Protein AF-A0A494ULN8-F1 (afdb_monomer_lite)

Structure (mmCIF, N/CA/C/O backbone):
data_AF-A0A494ULN8-F1
#
_entry.id   AF-A0A494ULN8-F1
#
loop_
_atom_site.group_PDB
_atom_site.id
_atom_site.type_symbol
_atom_site.label_atom_id
_atom_site.label_alt_id
_atom_site.label_comp_id
_atom_site.label_asym_id
_atom_site.label_entity_id
_atom_site.label_seq_id
_atom_site.pdbx_PDB_ins_code
_atom_site.Cartn_x
_atom_site.Cartn_y
_atom_site.Cartn_z
_atom_site.occupancy
_atom_site.B_iso_or_equiv
_atom_site.auth_seq_id
_atom_site.auth_comp_id
_atom_site.auth_asym_id
_atom_site.auth_atom_id
_atom_site.pdbx_PDB_model_num
ATOM 1 N N . MET A 1 1 ? -28.314 51.812 -33.671 1.00 33.69 1 MET A N 1
ATOM 2 C CA . MET A 1 1 ? -28.876 51.120 -32.495 1.00 33.69 1 MET A CA 1
ATOM 3 C C . MET A 1 1 ? -29.269 49.719 -32.927 1.00 33.69 1 MET A C 1
ATOM 5 O O . MET A 1 1 ? -29.920 49.621 -33.951 1.00 33.69 1 MET A O 1
ATOM 9 N N . LEU A 1 2 ? -28.778 48.715 -32.191 1.00 39.66 2 LEU A N 1
ATOM 10 C CA . LEU A 1 2 ? -29.377 47.414 -31.850 1.00 39.66 2 LEU A CA 1
ATOM 11 C C . LEU A 1 2 ? -30.330 46.685 -32.828 1.00 39.66 2 LEU A C 1
ATOM 13 O O . LEU A 1 2 ? -31.277 47.254 -33.348 1.00 39.66 2 LEU A O 1
ATOM 17 N N . LEU A 1 3 ? -30.134 45.360 -32.836 1.00 37.88 3 LEU A N 1
ATOM 18 C CA . LEU A 1 3 ? -30.928 44.272 -33.424 1.00 37.88 3 LEU A CA 1
ATOM 19 C C . LEU A 1 3 ? -30.639 43.999 -34.908 1.00 37.88 3 LEU A C 1
ATOM 21 O O . LEU A 1 3 ? -30.657 44.888 -35.738 1.00 37.88 3 LEU A O 1
ATOM 25 N N . GLY A 1 4 ? -30.340 42.775 -35.324 1.00 32.22 4 GLY A N 1
ATOM 26 C CA . GLY A 1 4 ? -30.679 41.513 -34.691 1.00 32.22 4 GLY A CA 1
ATOM 27 C C . GLY A 1 4 ? -31.660 40.775 -35.582 1.00 32.22 4 GLY A C 1
ATOM 28 O O . GLY A 1 4 ? -32.816 41.160 -35.684 1.00 32.22 4 GLY A O 1
ATOM 29 N N . LEU A 1 5 ? -31.163 39.651 -36.085 1.00 40.25 5 LEU A N 1
ATOM 30 C CA . LEU A 1 5 ? -31.916 38.428 -36.286 1.00 40.25 5 LEU A CA 1
ATOM 31 C C . LEU A 1 5 ? -32.746 38.285 -37.577 1.00 40.25 5 LEU A C 1
ATOM 33 O O . LEU A 1 5 ? -33.591 39.090 -37.944 1.00 40.25 5 LEU A O 1
ATOM 37 N N . VAL A 1 6 ? -32.565 37.071 -38.090 1.00 40.31 6 VAL A N 1
ATOM 38 C CA . VAL A 1 6 ? -33.442 36.238 -38.909 1.00 40.31 6 VAL A CA 1
ATOM 39 C C . VAL A 1 6 ? -33.426 36.444 -40.424 1.00 40.31 6 VAL A C 1
ATOM 41 O O . VAL A 1 6 ? -33.671 37.517 -40.955 1.00 40.31 6 VAL A O 1
ATOM 44 N N . LEU A 1 7 ? -33.288 35.280 -41.066 1.00 35.47 7 LEU A N 1
ATOM 45 C CA . LEU A 1 7 ? -33.680 34.922 -42.426 1.00 35.47 7 LEU A CA 1
ATOM 46 C C . LEU A 1 7 ? -32.597 35.098 -43.484 1.00 35.47 7 LEU A C 1
ATOM 48 O O . LEU A 1 7 ? -32.638 36.003 -44.305 1.00 35.47 7 LEU A O 1
ATOM 52 N N . LEU A 1 8 ? -31.737 34.084 -43.576 1.00 35.53 8 LEU A N 1
ATOM 53 C CA . LEU A 1 8 ? -31.685 33.359 -44.843 1.00 35.53 8 LEU A CA 1
ATOM 54 C C . LEU A 1 8 ? -31.373 31.879 -44.601 1.00 35.53 8 LEU A C 1
ATOM 56 O O . LEU A 1 8 ? -30.279 31.376 -44.839 1.00 35.53 8 LEU A O 1
ATOM 60 N N . VAL A 1 9 ? -32.386 31.168 -44.106 1.00 44.47 9 VAL A N 1
ATOM 61 C CA . VAL A 1 9 ? -32.546 29.768 -44.499 1.00 44.47 9 VAL A CA 1
ATOM 62 C C . VAL A 1 9 ? -32.835 29.774 -45.999 1.00 44.47 9 VAL A C 1
ATOM 64 O O . VAL A 1 9 ? -33.651 30.574 -46.453 1.00 44.47 9 VAL A O 1
ATOM 67 N N . ALA A 1 10 ? -32.188 28.847 -46.704 1.00 40.38 10 ALA A N 1
ATOM 68 C CA . ALA A 1 10 ? -32.372 28.470 -48.105 1.00 40.38 10 ALA A CA 1
ATOM 69 C C . ALA A 1 10 ? -31.328 29.034 -49.079 1.00 40.38 10 ALA A C 1
ATOM 71 O O . ALA A 1 10 ? -31.586 29.966 -49.832 1.00 40.38 10 ALA A O 1
ATOM 72 N N . LYS A 1 11 ? -30.202 28.327 -49.190 1.00 38.97 11 LYS A N 1
ATOM 73 C CA . LYS A 1 11 ? -30.026 27.416 -50.332 1.00 38.97 11 LYS A CA 1
ATOM 74 C C . LYS A 1 11 ? -29.285 26.166 -49.850 1.00 38.97 11 LYS A C 1
ATOM 76 O O . LYS A 1 11 ? -28.180 26.276 -49.347 1.00 38.97 11 LYS A O 1
ATOM 81 N N . LEU A 1 12 ? -29.982 25.045 -49.680 1.00 33.66 12 LEU A N 1
ATOM 82 C CA . LEU A 1 12 ? -30.335 24.093 -50.743 1.00 33.66 12 LEU A CA 1
ATOM 83 C C . LEU A 1 12 ? -29.090 23.445 -51.364 1.00 33.66 12 LEU A C 1
ATOM 85 O O . LEU A 1 12 ? -28.411 24.110 -52.142 1.00 33.66 12 LEU A O 1
ATOM 89 N N . VAL A 1 13 ? -28.983 22.128 -51.106 1.00 38.25 13 VAL A N 1
ATOM 90 C CA . VAL A 1 13 ? -28.527 21.075 -52.044 1.00 38.25 13 VAL A CA 1
ATOM 91 C C . VAL A 1 13 ? -26.994 21.008 -52.166 1.00 38.25 13 VAL A C 1
ATOM 93 O O . VAL A 1 13 ? -26.353 22.027 -52.361 1.00 38.25 13 VAL A O 1
ATOM 96 N N . ASP A 1 14 ? -26.285 19.890 -52.024 1.00 31.64 14 ASP A N 1
ATOM 97 C CA . ASP A 1 14 ? -26.601 18.460 -52.032 1.00 31.64 14 ASP A CA 1
ATOM 98 C C . ASP A 1 14 ? -25.430 17.698 -51.380 1.00 31.64 14 ASP A C 1
ATOM 100 O O . ASP A 1 14 ? -24.328 18.236 -51.266 1.00 31.64 14 ASP A O 1
ATOM 104 N N . ASP A 1 15 ? -25.677 16.441 -51.018 1.00 34.22 15 ASP A N 1
ATOM 105 C CA . ASP A 1 15 ? -24.708 15.338 -50.965 1.00 34.22 15 ASP A CA 1
ATOM 106 C C . ASP A 1 15 ? -23.295 15.598 -50.410 1.00 34.22 15 ASP A C 1
ATOM 108 O O . ASP A 1 15 ? -22.308 15.772 -51.126 1.00 34.22 15 ASP A O 1
ATOM 112 N N . SER A 1 16 ? -23.153 15.391 -49.103 1.00 38.69 16 SER A N 1
ATOM 113 C CA . SER A 1 16 ? -22.086 14.508 -48.635 1.00 38.69 16 SER A CA 1
ATOM 114 C C . SER A 1 16 ? -22.484 13.89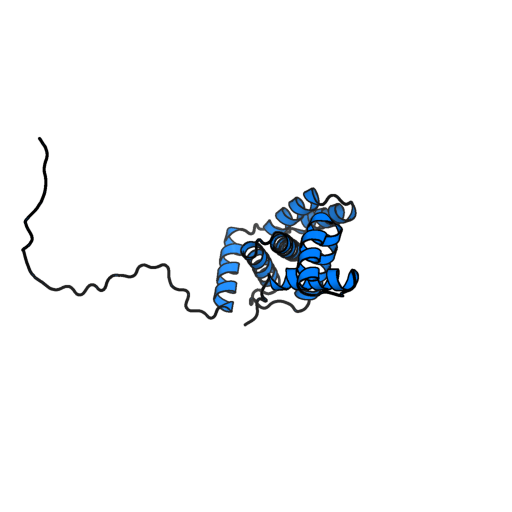8 -47.303 1.00 38.69 16 SER A C 1
ATOM 116 O O . SER A 1 16 ? -22.599 14.566 -46.275 1.00 38.69 16 SER A O 1
ATOM 118 N N . THR A 1 17 ? -22.709 12.594 -47.337 1.00 41.03 17 THR A N 1
ATOM 119 C CA . THR A 1 17 ? -22.751 11.703 -46.185 1.00 41.03 17 THR A CA 1
ATOM 120 C C . THR A 1 17 ? -21.427 11.761 -45.417 1.00 41.03 17 THR A C 1
ATOM 122 O O . THR A 1 17 ? -20.593 10.866 -45.525 1.00 41.03 17 THR A O 1
ATOM 125 N N . ALA A 1 18 ? -21.230 12.794 -44.608 1.00 34.06 18 ALA A N 1
ATOM 126 C CA . ALA A 1 18 ? -20.289 12.759 -43.504 1.00 34.06 18 ALA A CA 1
ATOM 127 C C . ALA A 1 18 ? -21.092 12.398 -42.252 1.00 34.06 18 ALA A C 1
ATOM 129 O O . ALA A 1 18 ? -21.797 13.230 -41.680 1.00 34.06 18 ALA A O 1
ATOM 130 N N . LYS A 1 19 ? -21.021 11.125 -41.841 1.00 37.28 19 LYS A N 1
ATOM 131 C CA . LYS A 1 19 ? -21.384 10.750 -40.469 1.00 37.28 19 LYS A CA 1
ATOM 132 C C . LYS A 1 19 ? -20.614 11.676 -39.518 1.00 37.28 19 LYS A C 1
ATOM 134 O O . LYS A 1 19 ? -19.455 11.970 -39.821 1.00 37.28 19 LYS A O 1
ATOM 139 N N . PRO A 1 20 ? -21.210 12.129 -38.402 1.00 36.81 20 PRO A N 1
ATOM 140 C CA . PRO A 1 20 ? -20.462 12.879 -37.410 1.00 36.81 20 PRO A CA 1
ATOM 141 C C . PRO A 1 20 ? -19.262 12.027 -37.012 1.00 36.81 20 PRO A C 1
ATOM 143 O O . PRO A 1 20 ? -19.417 10.890 -36.564 1.00 36.81 20 PRO A O 1
ATOM 146 N N . THR A 1 21 ? -18.062 12.542 -37.260 1.00 43.88 21 THR A N 1
ATOM 147 C CA . THR A 1 21 ? -16.841 11.971 -36.718 1.00 43.88 21 THR A CA 1
ATOM 148 C C . THR A 1 21 ? -16.974 12.118 -35.209 1.00 43.88 21 THR A C 1
ATOM 150 O O . THR A 1 21 ? -16.730 13.188 -34.657 1.00 43.88 21 THR A O 1
ATOM 153 N N . GLU A 1 22 ? -17.438 11.061 -34.542 1.00 42.06 22 GLU A N 1
ATOM 154 C CA . GLU A 1 22 ? -17.262 10.882 -33.107 1.00 42.06 22 GLU A CA 1
ATOM 155 C C . GLU A 1 22 ? -15.758 10.759 -32.860 1.00 42.06 22 GLU A C 1
ATOM 157 O O . GLU A 1 22 ? -15.203 9.682 -32.673 1.00 42.06 22 GLU A O 1
ATOM 162 N N . THR A 1 23 ? -15.060 11.891 -32.872 1.00 41.22 23 THR A N 1
ATOM 163 C CA . THR A 1 23 ? -13.761 12.035 -32.226 1.00 41.22 23 THR A CA 1
ATOM 164 C C . THR A 1 23 ? -14.000 12.132 -30.724 1.00 41.22 23 THR A C 1
ATOM 166 O O . THR A 1 23 ? -13.718 13.147 -30.091 1.00 41.22 23 THR A O 1
ATOM 169 N N . GLY A 1 24 ? -14.588 11.077 -30.162 1.00 44.41 24 GLY A N 1
ATOM 170 C CA . GLY A 1 24 ? -14.362 10.732 -28.773 1.00 44.41 24 GLY A CA 1
ATOM 171 C C . GLY A 1 24 ? -12.955 10.136 -28.651 1.00 44.41 24 GLY A C 1
ATOM 172 O O . GLY A 1 24 ? -12.454 9.558 -29.622 1.00 44.41 24 GLY A O 1
ATOM 173 N N . PRO A 1 25 ? -12.282 10.282 -27.498 1.00 38.91 25 PRO A N 1
ATOM 174 C CA . PRO A 1 25 ? -11.060 9.530 -27.229 1.00 38.91 25 PRO A CA 1
ATOM 175 C C . PRO A 1 25 ? -11.320 8.040 -27.503 1.00 38.91 25 PRO A C 1
ATOM 177 O O . PRO A 1 25 ? -12.442 7.583 -27.265 1.00 38.91 25 PRO A O 1
ATOM 180 N N . PRO A 1 26 ? -10.336 7.287 -28.032 1.00 44.56 26 PRO A N 1
ATOM 181 C CA . PRO A 1 26 ? -10.547 5.894 -28.396 1.00 44.56 26 PRO A CA 1
ATOM 182 C C . PRO A 1 26 ? -11.126 5.152 -27.194 1.00 44.56 26 PRO A C 1
ATOM 184 O O . PRO A 1 26 ? -10.502 5.086 -26.135 1.00 44.56 26 PRO A O 1
ATOM 187 N N . VAL A 1 27 ? -12.347 4.636 -27.349 1.00 51.34 27 VAL A N 1
ATOM 188 C CA . VAL A 1 27 ? -12.947 3.743 -26.363 1.00 51.34 27 VAL A CA 1
ATOM 189 C C . VAL A 1 27 ? -12.046 2.518 -26.336 1.00 51.34 27 VAL A C 1
ATOM 191 O O . VAL A 1 27 ? -11.984 1.763 -27.307 1.00 51.34 27 VAL A O 1
ATOM 194 N N . VAL A 1 28 ? -11.274 2.370 -25.262 1.00 51.28 28 VAL A N 1
ATOM 195 C CA . VAL A 1 28 ? -10.373 1.233 -25.093 1.00 51.28 28 VAL A CA 1
ATOM 196 C C . VAL A 1 28 ? -11.255 -0.007 -24.932 1.00 51.28 28 VAL A C 1
ATOM 198 O O . VAL A 1 28 ? -11.899 -0.208 -23.907 1.00 51.28 28 VAL A O 1
ATOM 201 N N . THR A 1 29 ? -11.359 -0.792 -26.001 1.00 51.69 29 THR A N 1
ATOM 202 C CA . THR A 1 29 ? -12.247 -1.958 -26.145 1.00 51.69 29 THR A CA 1
ATOM 203 C C . THR A 1 29 ? -11.546 -3.247 -25.707 1.00 51.69 29 THR A C 1
ATOM 205 O O . THR A 1 29 ? -11.615 -4.269 -26.382 1.00 51.69 29 THR A O 1
ATOM 208 N N . GLY A 1 30 ? -10.838 -3.196 -24.578 1.00 58.19 30 GLY A N 1
ATOM 209 C CA . GLY A 1 30 ? -10.255 -4.367 -23.922 1.00 58.19 30 GLY A CA 1
ATOM 210 C C . GLY A 1 30 ? -11.097 -4.821 -22.726 1.00 58.19 30 GLY A C 1
ATOM 211 O O . GLY A 1 30 ? -11.850 -4.007 -22.170 1.00 58.19 30 GLY A O 1
ATOM 212 N N . PRO A 1 31 ? -10.987 -6.092 -22.300 1.00 71.94 31 PRO A N 1
ATOM 213 C CA . PRO A 1 31 ? -11.484 -6.494 -20.994 1.00 71.94 31 PRO A CA 1
ATOM 214 C C . PRO A 1 31 ? -10.896 -5.599 -19.877 1.00 71.94 31 PRO A C 1
ATOM 216 O O . PRO A 1 31 ? -9.853 -4.956 -20.048 1.00 71.94 31 PRO A O 1
ATOM 219 N N . PRO A 1 32 ? -11.578 -5.479 -18.720 1.00 82.69 32 PRO A N 1
ATOM 220 C CA . PRO A 1 32 ? -11.198 -4.522 -17.677 1.00 82.69 32 PRO A CA 1
ATOM 221 C C . PRO A 1 32 ? -9.752 -4.662 -17.177 1.00 82.69 32 PRO A C 1
ATOM 223 O O . PRO A 1 32 ? -9.167 -3.679 -16.717 1.00 82.69 32 PRO A O 1
ATOM 226 N N . TRP A 1 33 ? -9.182 -5.866 -17.259 1.00 90.06 33 TRP A N 1
ATOM 227 C CA . TRP A 1 33 ? -7.817 -6.156 -16.838 1.00 90.06 33 TRP A CA 1
ATOM 228 C C . TRP A 1 33 ? -6.765 -5.589 -17.804 1.00 90.06 33 TRP A C 1
ATOM 230 O O . TRP A 1 33 ? -5.900 -4.836 -17.353 1.00 90.06 33 TRP A O 1
ATOM 240 N N . GLU A 1 34 ? -6.854 -5.846 -19.115 1.00 91.00 34 GLU A N 1
ATOM 241 C CA . GLU A 1 34 ? -5.893 -5.325 -20.100 1.00 91.00 34 GLU A CA 1
ATOM 242 C C . GLU A 1 34 ? -5.851 -3.796 -20.074 1.00 91.00 34 GLU A C 1
ATOM 244 O O . GLU A 1 34 ? -4.778 -3.196 -20.130 1.00 91.00 34 GLU A O 1
ATOM 249 N N . ASN A 1 35 ? -7.011 -3.156 -19.910 1.00 89.25 35 ASN A N 1
ATOM 250 C CA . ASN A 1 35 ? -7.099 -1.700 -19.826 1.00 89.25 35 ASN A CA 1
ATOM 251 C C . ASN A 1 35 ? -6.338 -1.152 -18.611 1.00 89.25 35 ASN A C 1
ATOM 253 O O . ASN A 1 35 ? -5.690 -0.106 -18.709 1.00 89.25 35 ASN A O 1
ATOM 257 N N . ARG A 1 36 ? -6.390 -1.849 -17.466 1.00 91.19 36 ARG A N 1
ATOM 258 C CA . ARG A 1 36 ? -5.615 -1.481 -16.271 1.00 91.19 36 ARG A CA 1
ATOM 259 C C . ARG A 1 36 ? -4.122 -1.675 -16.494 1.00 91.19 36 ARG A C 1
ATOM 261 O O . ARG A 1 36 ? -3.353 -0.777 -16.162 1.00 91.19 36 ARG A O 1
ATOM 268 N N . VAL A 1 37 ? -3.723 -2.794 -17.098 1.00 92.75 37 VAL A N 1
ATOM 269 C CA . VAL A 1 37 ? -2.320 -3.081 -17.431 1.00 92.75 37 VAL A CA 1
ATOM 270 C C . VAL A 1 37 ? -1.749 -2.010 -18.359 1.00 92.75 37 VAL A C 1
ATOM 272 O O . VAL A 1 37 ? -0.709 -1.427 -18.057 1.00 92.75 37 VAL A O 1
ATOM 275 N N . GLU A 1 38 ? -2.438 -1.694 -19.453 1.00 91.75 38 GLU A N 1
ATOM 276 C CA . GLU A 1 38 ? -1.979 -0.687 -20.413 1.00 91.75 38 GLU A CA 1
ATOM 277 C C . GLU A 1 38 ? -1.951 0.721 -19.808 1.00 91.75 38 GLU A C 1
ATOM 279 O O . GLU A 1 38 ? -0.986 1.465 -20.006 1.00 91.75 38 GLU A O 1
ATOM 284 N N . SER A 1 39 ? -2.945 1.068 -18.986 1.00 88.44 39 SER A N 1
ATOM 285 C CA . SER A 1 39 ? -2.939 2.337 -18.250 1.00 88.44 39 SER A CA 1
ATOM 286 C C . SER A 1 39 ? -1.726 2.427 -17.322 1.00 88.44 39 SER A C 1
ATOM 288 O O . SER A 1 39 ? -0.975 3.400 -17.379 1.00 88.44 39 SER A O 1
ATOM 290 N N . ALA A 1 40 ? -1.477 1.403 -16.505 1.00 90.44 40 ALA A N 1
ATOM 291 C CA . ALA A 1 40 ? -0.356 1.403 -15.574 1.00 90.44 40 ALA A CA 1
ATOM 292 C C . ALA A 1 40 ? 1.003 1.435 -16.302 1.00 90.44 40 ALA A C 1
ATOM 294 O O . ALA A 1 40 ? 1.882 2.196 -15.901 1.00 90.44 40 ALA A O 1
ATOM 295 N N . ARG A 1 41 ? 1.153 0.742 -17.442 1.00 92.50 41 ARG A N 1
ATOM 296 C CA . ARG A 1 41 ? 2.346 0.848 -18.309 1.00 92.50 41 ARG A CA 1
ATOM 297 C C . ARG A 1 41 ? 2.583 2.271 -18.804 1.00 92.50 41 ARG A C 1
ATOM 299 O O . ARG A 1 41 ? 3.710 2.768 -18.748 1.00 92.50 41 ARG A O 1
ATOM 306 N N . HIS A 1 42 ? 1.532 2.934 -19.284 1.00 89.69 42 HIS A N 1
ATOM 307 C CA . HIS A 1 42 ? 1.627 4.316 -19.740 1.00 89.69 42 HIS A CA 1
ATOM 308 C C . HIS A 1 42 ? 2.077 5.249 -18.608 1.00 89.69 42 HIS A C 1
ATOM 310 O O . HIS A 1 42 ? 2.990 6.053 -18.793 1.00 89.69 42 HIS A O 1
ATOM 316 N N . PHE A 1 43 ? 1.500 5.091 -17.417 1.00 83.31 43 PHE A N 1
ATOM 317 C CA . PHE A 1 43 ? 1.881 5.873 -16.243 1.00 83.31 43 PHE A CA 1
ATOM 318 C C . PHE A 1 43 ? 3.321 5.623 -15.804 1.00 83.31 43 PHE A C 1
ATOM 320 O O . PHE A 1 43 ? 4.045 6.583 -15.545 1.00 83.31 43 PHE A O 1
ATOM 327 N N . MET A 1 44 ? 3.761 4.364 -15.752 1.00 88.69 44 MET A N 1
ATOM 328 C CA . MET A 1 44 ? 5.141 4.027 -15.401 1.00 88.69 44 MET A CA 1
ATOM 329 C C . MET A 1 44 ? 6.137 4.770 -16.291 1.00 88.69 44 MET A C 1
ATOM 331 O O . MET A 1 44 ? 7.096 5.349 -15.792 1.00 88.69 44 MET A O 1
ATOM 335 N N . LYS A 1 45 ? 5.861 4.826 -17.600 1.00 88.81 45 LYS A N 1
ATOM 336 C CA . LYS A 1 45 ? 6.688 5.552 -18.570 1.00 88.81 45 LYS A CA 1
ATOM 337 C C . LYS A 1 45 ? 6.763 7.061 -18.297 1.00 88.81 45 LYS A C 1
ATOM 339 O O . LYS A 1 45 ? 7.769 7.677 -18.633 1.00 88.81 45 LYS A O 1
ATOM 344 N N . LEU A 1 46 ? 5.709 7.660 -17.743 1.00 85.19 46 LEU A N 1
ATOM 345 C CA . LEU A 1 46 ? 5.638 9.100 -17.474 1.00 85.19 46 LEU A CA 1
ATOM 346 C C . LEU A 1 46 ? 6.193 9.493 -16.101 1.00 85.19 46 LEU A C 1
ATOM 348 O O . LEU A 1 46 ? 6.715 10.596 -15.955 1.00 85.19 46 LEU A O 1
ATOM 352 N N . HIS A 1 47 ? 6.040 8.628 -15.097 1.00 82.19 47 HIS A N 1
ATOM 353 C CA . HIS A 1 47 ? 6.223 9.001 -13.693 1.00 82.19 47 HIS A CA 1
ATOM 354 C C . HIS A 1 47 ? 7.379 8.292 -12.988 1.00 82.19 47 HIS A C 1
ATOM 356 O O . HIS A 1 47 ? 7.807 8.771 -11.937 1.00 82.19 47 HIS A O 1
ATOM 362 N N . LEU A 1 48 ? 7.892 7.185 -13.533 1.00 88.50 48 LEU A N 1
ATOM 363 C CA . LEU A 1 48 ? 9.061 6.524 -12.959 1.00 88.50 48 LEU A CA 1
ATOM 364 C C . LEU A 1 48 ? 10.354 7.114 -13.520 1.00 88.50 48 LEU A C 1
ATOM 366 O O . LEU A 1 48 ? 10.496 7.346 -14.720 1.00 88.50 48 LEU A O 1
ATOM 370 N N . THR A 1 49 ? 11.311 7.337 -12.627 1.00 88.56 49 THR A N 1
ATOM 371 C CA . THR A 1 49 ? 12.666 7.790 -12.950 1.00 88.56 49 THR A CA 1
ATOM 372 C C . THR A 1 49 ? 13.621 6.598 -12.959 1.00 88.56 49 THR A C 1
ATOM 374 O O . THR A 1 49 ? 13.446 5.649 -12.196 1.00 88.56 49 THR A O 1
ATOM 377 N N . SER A 1 50 ? 14.653 6.641 -13.806 1.00 77.62 50 SER A N 1
ATOM 378 C CA . SER A 1 50 ? 15.727 5.644 -13.801 1.00 77.62 50 SER A CA 1
ATOM 379 C C . SER A 1 50 ? 16.556 5.716 -12.513 1.00 77.62 50 SER A C 1
ATOM 381 O O . SER A 1 50 ? 16.926 6.795 -12.053 1.00 77.62 50 SER A O 1
ATOM 383 N N . GLY A 1 51 ? 16.874 4.557 -11.939 1.00 78.31 51 GLY A N 1
ATOM 384 C CA . GLY A 1 51 ? 17.651 4.435 -10.706 1.00 78.31 51 GLY A CA 1
ATOM 385 C C . GLY A 1 51 ? 17.130 3.306 -9.824 1.00 78.31 51 GLY A C 1
ATOM 386 O O . GLY A 1 51 ? 16.288 2.521 -10.254 1.00 78.31 51 GLY A O 1
ATOM 387 N N . THR A 1 52 ? 17.637 3.233 -8.595 1.00 80.56 52 THR A N 1
ATOM 388 C CA . THR A 1 52 ? 17.116 2.335 -7.560 1.00 80.56 52 THR A CA 1
ATOM 389 C C . THR A 1 52 ? 16.501 3.169 -6.441 1.00 80.56 52 THR A C 1
ATOM 391 O O . THR A 1 52 ? 17.025 4.212 -6.057 1.00 80.56 52 THR A O 1
ATOM 394 N N . GLY A 1 53 ? 15.351 2.735 -5.928 1.00 91.00 53 GLY A N 1
ATOM 395 C CA . GLY A 1 53 ? 14.703 3.376 -4.781 1.00 91.00 53 GLY A CA 1
ATOM 396 C C . GLY A 1 53 ? 15.161 2.820 -3.431 1.00 91.00 53 GLY A C 1
ATOM 397 O O . GLY A 1 53 ? 14.577 3.182 -2.413 1.00 91.00 53 GLY A O 1
ATOM 398 N N . ASP A 1 54 ? 16.164 1.940 -3.418 1.00 95.69 54 ASP A N 1
ATOM 399 C CA . ASP A 1 54 ? 16.565 1.133 -2.261 1.00 95.69 54 ASP A CA 1
ATOM 400 C C . ASP A 1 54 ? 17.025 1.994 -1.082 1.00 95.69 54 ASP A C 1
ATOM 402 O O . ASP A 1 54 ? 16.581 1.771 0.040 1.00 95.69 54 ASP A O 1
ATOM 406 N N . GLU A 1 55 ? 17.855 3.016 -1.321 1.00 95.94 55 GLU A N 1
ATOM 407 C CA . GLU A 1 55 ? 18.331 3.920 -0.261 1.00 95.94 55 GLU A CA 1
ATOM 408 C C . GLU A 1 55 ? 17.162 4.647 0.416 1.00 95.94 55 GLU A C 1
ATOM 410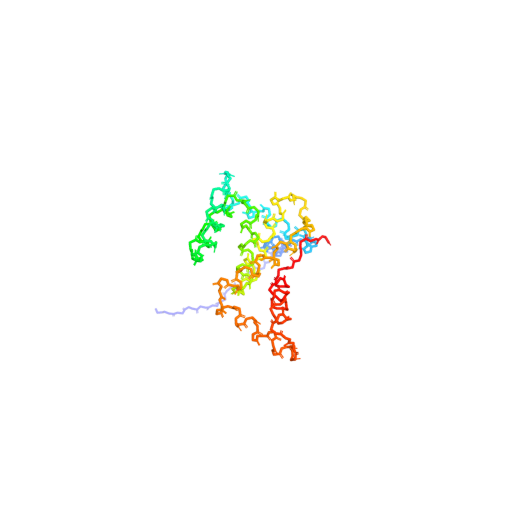 O O . GLU A 1 55 ? 17.075 4.727 1.643 1.00 95.94 55 GLU A O 1
ATOM 415 N N . HIS A 1 56 ? 16.214 5.135 -0.386 1.00 96.06 56 HIS A N 1
ATOM 416 C CA . HIS A 1 56 ? 15.008 5.783 0.118 1.00 96.06 56 HIS A CA 1
ATOM 417 C C . HIS A 1 56 ? 14.089 4.798 0.843 1.00 96.06 56 HIS A C 1
ATOM 419 O O . HIS A 1 56 ? 13.479 5.156 1.849 1.00 96.06 56 HIS A O 1
ATOM 425 N N . TYR A 1 57 ? 13.991 3.557 0.369 1.00 97.19 57 TYR A N 1
ATOM 426 C CA . TYR A 1 57 ? 13.164 2.548 1.017 1.00 97.19 57 TYR A CA 1
ATOM 427 C C . TYR A 1 57 ? 13.763 2.079 2.350 1.00 97.19 57 TYR A C 1
ATOM 429 O O . TYR A 1 57 ? 13.046 2.008 3.347 1.00 97.19 57 TYR A O 1
ATOM 437 N N . GLN A 1 58 ? 15.076 1.852 2.415 1.00 96.75 58 GLN A N 1
ATOM 438 C CA . GLN A 1 58 ? 15.785 1.551 3.663 1.00 96.75 58 GLN A CA 1
ATOM 439 C C . GLN A 1 58 ? 15.640 2.693 4.674 1.00 96.75 58 GLN A C 1
ATOM 441 O O . GLN A 1 58 ? 15.379 2.453 5.855 1.00 96.75 58 GLN A O 1
ATOM 446 N N . GLU A 1 59 ? 15.740 3.943 4.214 1.00 96.88 59 GLU A N 1
ATOM 447 C CA . GLU A 1 59 ? 15.482 5.104 5.061 1.00 96.88 59 GLU A CA 1
ATOM 448 C C . GLU A 1 59 ? 14.041 5.104 5.582 1.00 96.88 59 GLU A C 1
ATOM 450 O O . GLU A 1 59 ? 13.824 5.309 6.776 1.00 96.88 59 GLU A O 1
ATOM 455 N N . ALA A 1 60 ? 13.053 4.803 4.737 1.00 95.75 60 ALA A N 1
ATOM 456 C CA . ALA A 1 60 ? 11.668 4.691 5.179 1.00 95.75 60 ALA A CA 1
ATOM 457 C C . ALA A 1 60 ? 11.487 3.626 6.270 1.00 95.75 60 ALA A C 1
ATOM 459 O O . ALA A 1 60 ? 10.877 3.906 7.303 1.00 95.75 60 ALA A O 1
ATOM 460 N N . GLN A 1 61 ? 12.051 2.431 6.074 1.00 95.19 61 GLN A N 1
ATOM 461 C CA . GLN A 1 61 ? 11.997 1.341 7.051 1.00 95.19 61 GLN A CA 1
ATOM 462 C C . GLN A 1 61 ? 12.629 1.752 8.385 1.00 95.19 61 GLN A C 1
ATOM 464 O O . GLN A 1 61 ? 12.039 1.544 9.448 1.00 95.19 61 GLN A O 1
ATOM 469 N N . ARG A 1 62 ? 13.793 2.411 8.340 1.00 95.88 62 ARG A N 1
ATOM 470 C CA . ARG A 1 62 ? 14.465 2.942 9.532 1.00 95.88 62 ARG A CA 1
ATOM 471 C C . ARG A 1 62 ? 13.590 3.956 10.265 1.00 95.88 62 ARG A C 1
ATOM 473 O O . ARG A 1 62 ? 13.495 3.914 11.489 1.00 95.88 62 ARG A O 1
ATOM 480 N N . ARG A 1 63 ? 12.932 4.860 9.534 1.00 92.38 63 ARG A N 1
ATOM 481 C CA . ARG A 1 63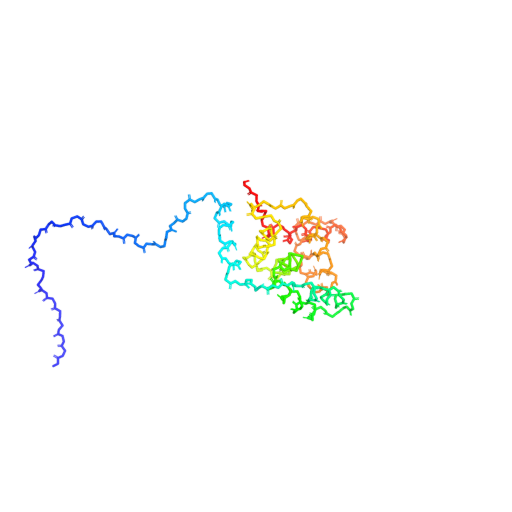 ? 12.069 5.897 10.119 1.00 92.38 63 ARG A CA 1
ATOM 482 C C . ARG A 1 63 ? 10.805 5.321 10.738 1.00 92.38 63 ARG A C 1
ATOM 484 O O . ARG A 1 63 ? 10.475 5.725 11.855 1.00 92.38 63 ARG A O 1
ATOM 491 N N . LEU A 1 64 ? 10.171 4.343 10.089 1.00 91.62 64 LEU A N 1
ATOM 492 C CA . LEU A 1 64 ? 9.040 3.598 10.652 1.00 91.62 64 LEU A CA 1
ATOM 493 C C . LEU A 1 64 ? 9.413 2.927 11.975 1.00 91.62 64 LEU A C 1
ATOM 495 O O . LEU A 1 64 ? 8.704 3.104 12.961 1.00 91.62 64 LEU A O 1
ATOM 499 N N . ALA A 1 65 ? 10.567 2.257 12.033 1.00 90.25 65 ALA A N 1
ATOM 500 C CA . ALA A 1 65 ? 11.048 1.613 13.257 1.00 90.25 65 ALA A CA 1
ATOM 501 C C . ALA A 1 65 ? 11.292 2.602 14.417 1.00 90.25 65 ALA A C 1
ATOM 503 O O . ALA A 1 65 ? 11.274 2.213 15.581 1.00 90.25 65 ALA A O 1
ATOM 504 N N . THR A 1 66 ? 11.504 3.886 14.109 1.00 91.12 66 THR A N 1
ATOM 505 C CA . THR A 1 66 ? 11.706 4.967 15.093 1.00 91.12 66 THR A CA 1
ATOM 506 C C . THR A 1 66 ? 10.459 5.821 15.360 1.00 91.12 66 THR A C 1
ATOM 508 O O . THR A 1 66 ? 10.558 6.830 16.054 1.00 91.12 66 THR A O 1
ATOM 511 N N . GLY A 1 67 ? 9.295 5.466 14.801 1.00 88.94 67 GLY A N 1
ATOM 512 C CA . GLY A 1 67 ? 8.047 6.224 14.978 1.00 88.94 67 GLY A CA 1
ATOM 513 C C . GLY A 1 67 ? 7.994 7.564 14.229 1.00 88.94 67 GLY A C 1
ATOM 514 O O . GLY A 1 67 ? 7.157 8.409 14.529 1.00 88.94 67 GLY A O 1
ATOM 515 N N . MET A 1 68 ? 8.876 7.786 13.248 1.00 93.19 68 MET A N 1
ATOM 516 C CA . MET A 1 68 ? 8.930 9.016 12.446 1.00 93.19 68 MET A CA 1
ATOM 517 C C . MET A 1 68 ? 8.109 8.884 11.153 1.00 93.19 68 MET A C 1
ATOM 519 O O . MET A 1 68 ? 8.637 9.011 10.046 1.00 93.19 68 MET A O 1
ATOM 523 N N . GLU A 1 69 ? 6.813 8.616 11.290 1.00 92.69 69 GLU A N 1
ATOM 524 C CA . GLU A 1 69 ? 5.915 8.259 10.182 1.00 92.69 69 GLU A CA 1
ATOM 525 C C . GLU A 1 69 ? 5.860 9.279 9.033 1.00 92.69 69 GLU A C 1
ATOM 527 O O . GLU A 1 69 ? 5.916 8.885 7.871 1.00 92.69 69 GLU A O 1
ATOM 532 N N . ALA A 1 70 ? 5.836 10.584 9.319 1.00 90.94 70 ALA A N 1
ATOM 533 C CA . ALA A 1 70 ? 5.794 11.611 8.271 1.00 90.94 70 ALA A CA 1
ATOM 534 C C . ALA A 1 70 ? 7.045 11.601 7.368 1.00 90.94 70 ALA A C 1
ATOM 536 O O . ALA A 1 70 ? 6.955 11.842 6.165 1.00 90.94 70 ALA A O 1
ATOM 537 N N . ILE A 1 71 ? 8.217 11.289 7.935 1.00 93.06 71 ILE A N 1
ATOM 538 C CA . ILE A 1 71 ? 9.471 11.178 7.171 1.00 93.06 71 ILE A CA 1
ATOM 539 C C . ILE A 1 71 ? 9.515 9.849 6.413 1.00 93.06 71 ILE A C 1
ATOM 541 O O . ILE A 1 71 ? 10.008 9.790 5.282 1.00 93.06 71 ILE A O 1
ATOM 545 N N . ALA A 1 72 ? 8.981 8.783 7.015 1.00 95.62 72 ALA A N 1
ATOM 546 C CA . ALA A 1 72 ? 8.818 7.512 6.326 1.00 95.62 72 ALA A CA 1
ATOM 547 C C . ALA A 1 72 ? 7.933 7.659 5.080 1.00 95.62 72 ALA A C 1
ATOM 549 O O . ALA A 1 72 ? 8.306 7.158 4.023 1.00 95.62 72 ALA A O 1
ATOM 550 N N . ASP A 1 73 ? 6.830 8.407 5.170 1.00 95.88 73 ASP A N 1
ATOM 551 C CA . ASP A 1 73 ? 5.946 8.710 4.039 1.00 95.88 73 ASP A CA 1
ATOM 552 C C . ASP A 1 73 ? 6.675 9.397 2.892 1.00 95.88 73 ASP A C 1
ATOM 554 O O . ASP A 1 73 ? 6.532 9.011 1.731 1.00 95.88 73 ASP A O 1
ATOM 558 N N . GLU A 1 74 ? 7.466 10.423 3.201 1.00 96.69 74 GLU A N 1
ATOM 559 C CA . GLU A 1 74 ? 8.245 11.123 2.186 1.00 96.69 74 GLU A CA 1
ATOM 560 C C . GLU A 1 74 ? 9.258 10.184 1.520 1.00 96.69 74 GLU A C 1
ATOM 562 O O . GLU A 1 74 ? 9.403 10.179 0.296 1.00 96.69 74 GLU A O 1
ATOM 567 N N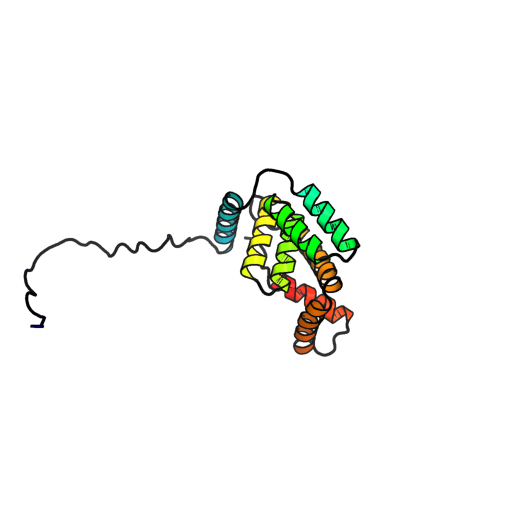 . SER A 1 75 ? 9.913 9.340 2.315 1.00 97.25 75 SER A N 1
ATOM 568 C CA . SER A 1 75 ? 10.907 8.380 1.832 1.00 97.25 75 SER A CA 1
ATOM 569 C C . SER A 1 75 ? 10.268 7.279 0.972 1.00 97.25 75 SER A C 1
ATOM 571 O O . SER A 1 75 ? 10.794 6.951 -0.089 1.00 97.25 75 SER A O 1
ATOM 573 N N . ILE A 1 76 ? 9.079 6.787 1.343 1.00 97.94 76 ILE A N 1
ATOM 574 C CA . ILE A 1 76 ? 8.268 5.858 0.535 1.00 97.94 76 ILE A CA 1
ATOM 575 C C . ILE A 1 76 ? 7.865 6.499 -0.786 1.00 97.94 76 ILE A C 1
ATOM 577 O O . ILE A 1 76 ? 8.004 5.872 -1.839 1.00 97.94 76 ILE A O 1
ATOM 581 N N . LYS A 1 77 ? 7.400 7.754 -0.759 1.00 96.38 77 LYS A N 1
ATOM 582 C CA . LYS A 1 77 ? 7.053 8.489 -1.979 1.00 96.38 77 LYS A CA 1
ATOM 583 C C . LYS A 1 77 ? 8.266 8.586 -2.893 1.00 96.38 77 LYS A C 1
ATOM 585 O O . LYS A 1 77 ? 8.154 8.221 -4.059 1.00 96.38 77 LYS A O 1
ATOM 590 N N . ARG A 1 78 ? 9.431 8.994 -2.381 1.00 95.94 78 ARG A N 1
ATOM 591 C CA . ARG A 1 78 ? 10.674 9.069 -3.171 1.00 95.94 78 ARG A CA 1
ATOM 592 C C . ARG A 1 78 ? 11.071 7.707 -3.742 1.00 95.94 78 ARG A C 1
ATOM 594 O O . ARG A 1 78 ? 11.241 7.604 -4.949 1.00 95.94 78 ARG A O 1
ATOM 601 N N . ALA A 1 79 ? 11.125 6.655 -2.926 1.00 97.00 79 ALA A N 1
ATOM 602 C CA . ALA A 1 79 ? 11.438 5.297 -3.383 1.00 97.00 79 ALA A CA 1
ATOM 603 C C . ALA A 1 79 ? 10.477 4.806 -4.484 1.00 97.00 79 ALA A C 1
ATOM 605 O O . ALA A 1 79 ? 10.902 4.172 -5.449 1.00 97.00 79 ALA A O 1
ATOM 606 N N . SER A 1 80 ? 9.193 5.158 -4.380 1.00 96.19 80 SER A N 1
ATOM 607 C CA . SER A 1 80 ? 8.174 4.828 -5.383 1.00 96.19 80 SER A CA 1
ATOM 608 C C . SER A 1 80 ? 8.417 5.527 -6.725 1.00 96.19 80 SER A C 1
ATOM 610 O O . SER A 1 80 ? 8.200 4.912 -7.764 1.00 96.19 80 SER A O 1
ATOM 612 N N . HIS A 1 81 ? 8.924 6.768 -6.730 1.00 95.06 81 HIS A N 1
ATOM 613 C CA . HIS A 1 81 ? 9.296 7.473 -7.971 1.00 95.06 81 HIS A CA 1
ATOM 614 C C . HIS A 1 81 ? 10.459 6.789 -8.706 1.00 95.06 81 HIS A C 1
ATOM 616 O O . HIS A 1 81 ? 10.553 6.897 -9.925 1.00 95.06 81 HIS A O 1
ATOM 622 N N . TYR A 1 82 ? 11.312 6.051 -7.992 1.00 94.44 82 TYR A N 1
ATOM 623 C CA . TYR A 1 82 ? 12.366 5.213 -8.576 1.00 94.44 82 TYR A CA 1
ATOM 624 C C . TYR A 1 82 ? 11.901 3.778 -8.873 1.00 94.44 82 TYR A C 1
ATOM 626 O O . TYR A 1 82 ? 12.718 2.902 -9.138 1.00 94.44 82 TYR A O 1
ATOM 634 N N . GLY A 1 83 ? 10.594 3.506 -8.802 1.00 93.75 83 GLY A N 1
ATOM 635 C CA . GLY A 1 83 ? 10.033 2.198 -9.131 1.00 93.75 83 GLY A CA 1
ATOM 636 C C . GLY A 1 83 ? 10.298 1.111 -8.089 1.00 93.75 83 GLY A C 1
ATOM 637 O O . GLY A 1 83 ? 10.208 -0.066 -8.419 1.00 93.75 83 GLY A O 1
ATOM 638 N N . HIS A 1 84 ? 10.608 1.450 -6.832 1.00 96.25 84 HIS A N 1
ATOM 639 C CA . HIS A 1 84 ? 10.778 0.431 -5.794 1.00 96.25 84 HIS A CA 1
ATOM 640 C C . HIS A 1 84 ? 9.436 -0.243 -5.469 1.00 96.25 84 HIS A C 1
ATOM 642 O O . HIS A 1 84 ? 8.568 0.358 -4.831 1.00 96.25 84 HIS A O 1
ATOM 648 N N . HIS A 1 85 ? 9.258 -1.502 -5.878 1.00 95.62 85 HIS A N 1
ATOM 649 C CA . HIS A 1 85 ? 7.963 -2.190 -5.790 1.00 95.62 85 HIS A CA 1
ATOM 650 C C . HIS A 1 85 ? 7.410 -2.268 -4.360 1.00 95.62 85 HIS A C 1
ATOM 652 O O . HIS A 1 85 ? 6.230 -1.999 -4.156 1.00 95.62 85 HIS A O 1
ATOM 658 N N . GLN A 1 86 ? 8.242 -2.536 -3.345 1.00 97.50 86 GLN A N 1
ATOM 659 C CA . GLN A 1 86 ? 7.748 -2.557 -1.962 1.00 97.50 86 GLN A CA 1
ATOM 660 C C . GLN A 1 86 ? 7.294 -1.163 -1.515 1.00 97.50 86 GLN A C 1
ATOM 662 O O . GLN A 1 86 ? 6.301 -1.044 -0.807 1.00 97.50 86 GLN A O 1
ATOM 667 N N . ALA A 1 87 ? 7.952 -0.092 -1.974 1.00 97.62 87 ALA A N 1
ATOM 668 C CA . ALA A 1 87 ? 7.531 1.266 -1.637 1.00 97.62 87 ALA A CA 1
ATOM 669 C C . ALA A 1 87 ? 6.186 1.597 -2.298 1.00 97.62 87 ALA A C 1
ATOM 671 O O . ALA A 1 87 ? 5.315 2.173 -1.652 1.00 97.62 87 ALA A O 1
ATOM 672 N N . LEU A 1 88 ? 5.980 1.143 -3.536 1.00 97.69 88 LEU A N 1
ATOM 673 C CA . LEU A 1 88 ? 4.698 1.247 -4.230 1.00 97.69 88 LEU A CA 1
ATOM 674 C C . LEU A 1 88 ? 3.585 0.469 -3.506 1.00 97.69 88 LEU A C 1
ATOM 676 O O . LEU A 1 88 ? 2.473 0.981 -3.395 1.00 97.69 88 LEU A O 1
ATOM 680 N N . LEU A 1 89 ? 3.874 -0.707 -2.931 1.00 98.25 89 LEU A N 1
ATOM 681 C CA . LEU A 1 89 ? 2.917 -1.429 -2.078 1.00 98.25 89 LEU A CA 1
ATOM 682 C C . LEU A 1 89 ? 2.590 -0.662 -0.788 1.00 98.25 89 LEU A C 1
ATOM 684 O O . LEU A 1 89 ? 1.420 -0.569 -0.420 1.00 98.25 89 LEU A O 1
ATOM 688 N N . HIS A 1 90 ? 3.587 -0.058 -0.128 1.00 98.25 90 HIS A N 1
ATOM 689 C CA . HIS A 1 90 ? 3.338 0.845 1.003 1.00 98.25 90 HIS A CA 1
ATOM 690 C C . HIS A 1 90 ? 2.445 2.020 0.594 1.00 98.25 90 HIS A C 1
ATOM 692 O O . HIS A 1 90 ? 1.472 2.317 1.284 1.00 98.25 90 HIS A O 1
ATOM 698 N N . LEU A 1 91 ? 2.745 2.662 -0.535 1.00 97.88 91 LEU A N 1
ATOM 699 C CA . LEU A 1 91 ? 1.990 3.798 -1.049 1.00 97.88 91 LEU A CA 1
ATOM 700 C C . LEU A 1 91 ? 0.540 3.415 -1.384 1.00 97.88 91 LEU A C 1
ATOM 702 O O . LEU A 1 91 ? -0.381 4.154 -1.043 1.00 97.88 91 LEU A O 1
ATOM 706 N N . ALA A 1 92 ? 0.327 2.236 -1.976 1.00 98.25 92 ALA A N 1
ATOM 707 C CA . ALA A 1 92 ? -1.002 1.705 -2.257 1.00 98.25 92 ALA A CA 1
ATOM 708 C C . ALA A 1 92 ? -1.838 1.555 -0.979 1.00 98.25 92 ALA A C 1
ATOM 710 O O . ALA A 1 92 ? -2.977 2.017 -0.924 1.00 98.25 92 ALA A O 1
ATOM 711 N N . VAL A 1 93 ? -1.255 0.968 0.070 1.00 98.25 93 VAL A N 1
ATOM 712 C CA . VAL A 1 93 ? -1.924 0.794 1.366 1.00 98.25 93 VAL A CA 1
ATOM 713 C C . VAL A 1 93 ? -2.207 2.137 2.044 1.00 98.25 93 VAL A C 1
ATOM 715 O O . VAL A 1 93 ? -3.316 2.337 2.537 1.00 98.25 93 VAL A O 1
ATOM 718 N N . ILE A 1 94 ? -1.255 3.077 2.035 1.00 96.88 94 ILE A N 1
ATOM 719 C CA . ILE A 1 94 ? -1.453 4.425 2.597 1.00 96.88 94 ILE A CA 1
ATOM 720 C C . ILE A 1 94 ? -2.633 5.117 1.906 1.00 96.88 94 ILE A C 1
ATOM 722 O O . ILE A 1 94 ? -3.554 5.573 2.581 1.00 96.88 94 ILE A O 1
ATOM 726 N N . HIS A 1 95 ? -2.660 5.130 0.571 1.00 97.56 95 HIS A N 1
ATOM 727 C CA . HIS A 1 95 ? -3.760 5.734 -0.182 1.00 97.56 95 HIS A CA 1
ATOM 728 C C . HIS A 1 95 ? -5.101 5.039 0.082 1.00 97.56 95 HIS A C 1
ATOM 730 O O . HIS A 1 95 ? -6.118 5.715 0.237 1.00 97.56 95 HIS A O 1
ATOM 736 N N . ALA A 1 96 ? -5.123 3.710 0.203 1.00 97.06 96 ALA A N 1
ATOM 737 C CA . ALA A 1 96 ? -6.337 2.979 0.562 1.00 97.06 96 ALA A CA 1
ATOM 738 C C . ALA A 1 96 ? -6.849 3.372 1.955 1.00 97.06 96 ALA A C 1
ATOM 740 O O . ALA A 1 96 ? -8.031 3.674 2.121 1.00 97.06 96 ALA A O 1
ATOM 741 N N . MET A 1 97 ? -5.958 3.469 2.946 1.00 95.75 97 MET A N 1
ATOM 742 C CA . MET A 1 97 ? -6.300 3.942 4.293 1.00 95.75 97 MET A CA 1
ATOM 743 C C . MET A 1 97 ? -6.831 5.380 4.297 1.00 95.75 97 MET A C 1
ATOM 745 O O . MET A 1 97 ? -7.668 5.731 5.136 1.00 95.75 97 MET A O 1
ATOM 749 N N . GLU A 1 98 ? -6.352 6.204 3.366 1.00 94.94 98 GLU A N 1
ATOM 750 C CA . GLU A 1 98 ? -6.787 7.583 3.137 1.00 94.94 98 GLU A CA 1
ATOM 751 C C . GLU A 1 98 ? -8.070 7.683 2.298 1.00 94.94 98 GLU A C 1
ATOM 753 O O . GLU A 1 98 ? -8.596 8.782 2.128 1.00 94.94 98 GLU A O 1
ATOM 758 N N . LYS A 1 99 ? -8.631 6.542 1.870 1.00 94.00 99 LYS A N 1
ATOM 759 C CA . LYS A 1 99 ? -9.813 6.425 0.999 1.00 94.00 99 LYS A CA 1
ATOM 760 C C . LYS A 1 99 ? -9.608 7.050 -0.383 1.00 94.00 99 LYS A C 1
ATOM 762 O O . LYS A 1 99 ? -10.555 7.495 -1.026 1.00 94.00 99 LYS A O 1
ATOM 767 N N . GLU A 1 100 ? -8.369 7.046 -0.858 1.00 96.19 100 GLU A N 1
ATOM 768 C CA . GLU A 1 100 ? -7.972 7.487 -2.191 1.00 96.19 100 GLU A CA 1
ATOM 769 C C . GLU A 1 100 ? -7.887 6.276 -3.140 1.00 96.19 100 GLU A C 1
ATOM 771 O O . GLU A 1 100 ? -6.814 5.929 -3.635 1.00 96.19 100 GLU A O 1
ATOM 776 N N . SER A 1 101 ? -9.022 5.605 -3.380 1.00 92.38 101 SER A N 1
ATOM 777 C CA . SER A 1 101 ? -9.091 4.302 -4.073 1.00 92.38 101 SER A CA 1
ATOM 778 C C . SER A 1 101 ? -8.380 4.274 -5.431 1.00 92.38 101 SER A C 1
ATOM 780 O O . SER A 1 101 ? -7.707 3.297 -5.756 1.00 92.38 101 SER A O 1
ATOM 782 N N . ASP A 1 102 ? -8.489 5.346 -6.219 1.00 91.88 102 ASP A N 1
ATOM 783 C CA . ASP A 1 102 ? -7.857 5.420 -7.541 1.00 91.88 102 ASP A CA 1
ATOM 784 C C . ASP A 1 102 ? -6.328 5.505 -7.442 1.00 91.88 102 ASP A C 1
ATOM 786 O O . ASP A 1 102 ? -5.615 4.837 -8.191 1.00 91.88 102 ASP A O 1
ATOM 790 N N . ARG A 1 103 ? -5.809 6.267 -6.470 1.00 95.00 103 ARG A N 1
ATOM 791 C CA . ARG A 1 103 ? -4.364 6.367 -6.209 1.00 95.00 103 ARG A CA 1
ATOM 792 C C . ARG A 1 103 ? -3.809 5.075 -5.623 1.00 95.00 103 ARG A C 1
ATOM 794 O O . ARG A 1 103 ? -2.715 4.660 -5.995 1.00 95.00 103 ARG A O 1
ATOM 801 N N . ALA A 1 104 ? -4.580 4.421 -4.755 1.00 96.69 104 ALA A N 1
ATOM 802 C CA . ALA A 1 104 ? -4.232 3.124 -4.192 1.00 96.69 104 ALA A CA 1
ATOM 803 C C . ALA A 1 104 ? -4.109 2.057 -5.285 1.00 96.69 104 ALA A C 1
ATOM 805 O O . ALA A 1 104 ? -3.089 1.374 -5.384 1.00 96.69 104 ALA A O 1
ATOM 806 N N . ARG A 1 105 ? -5.123 1.976 -6.157 1.00 95.25 105 ARG A N 1
ATOM 807 C CA . ARG A 1 105 ? -5.132 1.079 -7.316 1.00 95.25 105 ARG A CA 1
ATOM 808 C C . ARG A 1 105 ? -3.958 1.355 -8.245 1.00 95.25 105 ARG A C 1
ATOM 810 O O . ARG A 1 105 ? -3.290 0.420 -8.663 1.00 95.25 105 ARG A O 1
ATOM 817 N N . TRP A 1 106 ? -3.680 2.623 -8.532 1.00 92.81 106 TRP A N 1
ATOM 818 C CA . TRP A 1 106 ? -2.564 3.003 -9.392 1.00 92.81 106 TRP A CA 1
ATOM 819 C C . TRP A 1 106 ? -1.205 2.561 -8.833 1.00 92.81 106 TRP A C 1
ATOM 821 O O . TRP A 1 106 ? -0.413 1.945 -9.551 1.00 92.81 106 TRP A O 1
ATOM 831 N N . ALA A 1 107 ? -0.935 2.845 -7.557 1.00 96.50 107 ALA A N 1
ATOM 832 C CA . ALA A 1 107 ? 0.319 2.455 -6.921 1.00 96.50 107 ALA A CA 1
ATOM 833 C C . ALA A 1 107 ? 0.480 0.926 -6.910 1.00 96.50 107 ALA A C 1
ATOM 835 O O . ALA A 1 107 ? 1.560 0.412 -7.201 1.00 96.50 107 ALA A O 1
ATOM 836 N N . PHE A 1 108 ? -0.613 0.201 -6.660 1.00 97.88 108 PHE A N 1
ATOM 837 C CA . PHE A 1 108 ? -0.639 -1.256 -6.695 1.00 97.88 108 PHE A CA 1
ATOM 838 C C . PHE A 1 108 ? -0.378 -1.828 -8.096 1.00 97.88 108 PHE A C 1
ATOM 840 O O . PHE A 1 108 ? 0.522 -2.650 -8.257 1.00 97.88 108 PHE A O 1
ATOM 847 N N . ASP A 1 109 ? -1.104 -1.366 -9.117 1.00 96.81 109 ASP A N 1
ATOM 848 C CA . ASP A 1 109 ? -0.941 -1.844 -10.496 1.00 96.81 109 ASP A CA 1
ATOM 849 C C . ASP A 1 109 ? 0.488 -1.579 -10.999 1.00 96.81 109 ASP A C 1
ATOM 851 O O . ASP A 1 109 ? 1.096 -2.421 -11.663 1.00 96.81 109 ASP A O 1
ATOM 855 N N . THR A 1 110 ? 1.068 -0.443 -10.600 1.00 96.19 110 THR A N 1
ATOM 856 C CA . THR A 1 110 ? 2.470 -0.108 -10.878 1.00 96.19 110 THR A CA 1
ATOM 857 C C . THR A 1 110 ? 3.430 -1.068 -10.168 1.00 96.19 110 THR A C 1
ATOM 859 O O . THR A 1 110 ? 4.359 -1.568 -10.799 1.00 96.19 110 THR A O 1
ATOM 862 N N . ALA A 1 111 ? 3.203 -1.391 -8.888 1.00 97.19 111 ALA A N 1
ATOM 863 C CA . ALA A 1 111 ? 4.017 -2.369 -8.160 1.00 97.19 111 ALA A CA 1
ATOM 864 C C . ALA A 1 111 ? 4.001 -3.747 -8.838 1.00 97.19 111 ALA A C 1
ATOM 866 O O . ALA A 1 111 ? 5.050 -4.382 -8.967 1.00 97.19 111 ALA A O 1
ATOM 867 N N . VAL A 1 112 ? 2.825 -4.192 -9.302 1.00 97.62 112 VAL A N 1
ATOM 868 C CA . VAL A 1 112 ? 2.678 -5.468 -10.013 1.00 97.62 112 VAL A CA 1
ATOM 869 C C . VAL A 1 112 ? 3.500 -5.456 -11.291 1.00 97.62 112 VAL A C 1
ATOM 871 O O . VAL A 1 112 ? 4.247 -6.396 -11.523 1.00 97.62 112 VAL A O 1
ATOM 874 N N . LEU A 1 113 ? 3.422 -4.396 -12.095 1.00 96.12 113 LEU A N 1
ATOM 875 C CA . LEU A 1 113 ? 4.139 -4.327 -13.369 1.00 96.12 113 LEU A CA 1
ATOM 876 C C . LEU A 1 113 ? 5.655 -4.176 -13.238 1.00 96.12 113 LEU A C 1
ATOM 878 O O . LEU A 1 113 ? 6.377 -4.614 -14.133 1.00 96.12 113 LEU A O 1
ATOM 882 N N . VAL A 1 114 ? 6.143 -3.592 -12.141 1.00 93.94 114 VAL A N 1
ATOM 883 C CA . VAL A 1 114 ? 7.582 -3.569 -11.835 1.00 93.94 114 VAL A CA 1
ATOM 884 C C . VAL A 1 114 ? 8.120 -4.989 -11.636 1.00 93.94 114 VAL A C 1
ATOM 886 O O . VAL A 1 114 ? 9.210 -5.297 -12.110 1.00 93.94 114 VAL A O 1
ATOM 889 N N . VAL A 1 115 ? 7.371 -5.853 -10.944 1.00 95.69 115 VAL A N 1
ATOM 890 C CA . VAL A 1 115 ? 7.813 -7.220 -10.608 1.00 95.69 115 VAL A CA 1
ATOM 891 C C . VAL A 1 115 ? 7.447 -8.226 -11.698 1.00 95.69 115 VAL A C 1
ATOM 893 O O . VAL A 1 115 ? 8.243 -9.096 -12.044 1.00 95.69 115 VAL A O 1
ATOM 896 N N . ASN A 1 116 ? 6.248 -8.104 -12.257 1.00 95.94 116 ASN A N 1
ATOM 897 C CA . ASN A 1 116 ? 5.709 -8.962 -13.298 1.00 95.94 116 ASN A CA 1
ATOM 898 C C . ASN A 1 116 ? 5.168 -8.120 -14.469 1.00 95.94 116 ASN A C 1
ATOM 900 O O . ASN A 1 116 ? 3.990 -7.743 -14.481 1.00 95.94 116 ASN A O 1
ATOM 904 N N . PRO A 1 117 ? 5.984 -7.885 -15.513 1.00 93.19 117 PRO A N 1
ATOM 905 C CA . PRO A 1 117 ? 5.589 -7.097 -16.682 1.00 93.19 117 PRO A CA 1
ATOM 906 C C . PRO A 1 117 ? 4.377 -7.643 -17.454 1.00 93.19 117 PRO A C 1
ATOM 908 O O . PRO A 1 117 ? 3.780 -6.913 -18.253 1.00 93.19 117 PRO A O 1
ATOM 911 N N . ALA A 1 118 ? 3.997 -8.908 -17.232 1.00 92.06 118 ALA A N 1
ATOM 912 C CA . ALA A 1 118 ? 2.788 -9.500 -17.802 1.00 92.06 118 ALA A CA 1
ATOM 913 C C . ALA A 1 118 ? 1.494 -8.975 -17.153 1.00 92.06 118 ALA A C 1
ATOM 915 O O . ALA A 1 118 ? 0.415 -9.249 -17.666 1.00 92.06 118 ALA A O 1
ATOM 916 N N . GLY A 1 119 ? 1.575 -8.224 -16.048 1.00 91.62 119 GLY A N 1
ATOM 917 C CA . GLY A 1 119 ? 0.405 -7.620 -15.407 1.00 91.62 119 GLY A CA 1
ATOM 918 C C . GLY A 1 119 ? -0.426 -8.603 -14.589 1.00 91.62 119 GLY A C 1
ATOM 919 O O . GLY A 1 119 ? -1.625 -8.401 -14.431 1.00 91.62 119 GLY A O 1
ATOM 920 N N . THR A 1 120 ? 0.190 -9.675 -14.087 1.00 94.06 120 THR A N 1
ATOM 921 C CA . THR A 1 120 ? -0.452 -10.604 -13.147 1.00 94.06 120 THR A CA 1
ATOM 922 C C . THR A 1 120 ? 0.156 -10.435 -11.762 1.00 94.06 120 THR A C 1
ATOM 924 O O . THR A 1 120 ? 1.368 -10.558 -11.588 1.00 94.06 120 THR A O 1
ATOM 927 N N . GLU A 1 121 ? -0.693 -10.151 -10.783 1.00 96.06 121 GLU A N 1
ATOM 928 C CA . GLU A 1 121 ? -0.323 -9.993 -9.380 1.00 96.06 121 GLU A CA 1
ATOM 929 C C . GLU A 1 121 ? 0.413 -11.235 -8.827 1.00 96.06 121 GLU A C 1
ATOM 931 O O . GLU A 1 121 ? -0.159 -12.329 -8.879 1.00 96.06 121 GLU A O 1
ATOM 936 N N . PRO A 1 122 ? 1.633 -11.075 -8.270 1.00 96.88 122 PRO A N 1
ATOM 937 C CA . PRO A 1 122 ? 2.339 -12.134 -7.545 1.00 96.88 122 PRO A CA 1
ATOM 938 C C . PRO A 1 122 ? 1.608 -12.585 -6.270 1.00 96.88 122 PRO A C 1
ATOM 940 O O . PRO A 1 122 ? 1.008 -11.773 -5.566 1.00 96.88 122 PRO A O 1
ATOM 943 N N . ASP A 1 123 ? 1.688 -13.876 -5.935 1.00 95.88 123 ASP A N 1
ATOM 944 C CA . ASP A 1 123 ? 0.945 -14.464 -4.806 1.00 95.88 123 ASP A CA 1
ATOM 945 C C . ASP A 1 123 ? 1.341 -13.889 -3.433 1.00 95.88 123 ASP A C 1
ATOM 947 O O . ASP A 1 123 ? 0.532 -13.853 -2.503 1.00 95.88 123 ASP A O 1
ATOM 951 N N . ASP A 1 124 ? 2.573 -13.400 -3.293 1.00 96.88 124 ASP A N 1
ATOM 952 C CA . ASP A 1 124 ? 3.110 -12.826 -2.061 1.00 96.88 124 ASP A CA 1
ATOM 953 C C . ASP A 1 124 ? 2.674 -11.371 -1.816 1.00 96.88 124 ASP A C 1
ATOM 955 O O . ASP A 1 124 ? 2.840 -10.856 -0.703 1.00 96.88 124 ASP A O 1
ATOM 959 N N . PHE A 1 125 ? 2.051 -10.707 -2.795 1.00 97.56 125 PHE A N 1
ATOM 960 C CA . PHE A 1 125 ? 1.632 -9.311 -2.649 1.00 97.56 125 PHE A CA 1
ATOM 961 C C . PHE A 1 125 ? 0.532 -9.146 -1.599 1.00 97.56 125 PHE A C 1
ATOM 963 O O . PHE A 1 125 ? 0.601 -8.220 -0.791 1.00 97.56 125 PHE A O 1
ATOM 970 N N . ARG A 1 126 ? -0.458 -10.050 -1.539 1.00 96.38 126 ARG A N 1
ATOM 971 C CA . ARG A 1 126 ? -1.565 -9.934 -0.568 1.00 96.38 126 ARG A CA 1
ATOM 972 C C . ARG A 1 126 ? -1.098 -10.079 0.879 1.00 96.38 126 ARG A C 1
ATOM 974 O O . ARG A 1 126 ? -1.401 -9.179 1.666 1.00 96.38 126 ARG A O 1
ATOM 981 N N . PRO A 1 127 ? -0.329 -11.122 1.250 1.00 97.88 127 PRO A N 1
ATOM 982 C CA . PRO A 1 127 ? 0.253 -11.201 2.587 1.00 97.88 127 PRO A CA 1
ATOM 983 C C . PRO A 1 127 ? 1.147 -9.999 2.915 1.00 97.88 127 PRO A C 1
ATOM 985 O O . PRO A 1 127 ? 1.063 -9.456 4.017 1.00 97.88 127 PRO A O 1
ATOM 988 N N . THR A 1 128 ? 1.953 -9.537 1.953 1.00 98.06 128 THR A N 1
ATOM 989 C CA . THR A 1 128 ? 2.843 -8.380 2.140 1.00 98.06 128 THR A CA 1
ATOM 990 C C . THR A 1 128 ? 2.053 -7.108 2.440 1.00 98.06 128 THR A C 1
ATOM 992 O O . THR A 1 128 ? 2.338 -6.414 3.414 1.00 98.06 128 THR A O 1
ATOM 995 N N . MET A 1 129 ? 1.013 -6.817 1.657 1.00 98.38 129 MET A N 1
ATOM 996 C CA . MET A 1 129 ? 0.160 -5.648 1.872 1.00 98.38 129 MET A CA 1
ATOM 997 C C . MET A 1 129 ? -0.615 -5.721 3.191 1.00 98.38 129 MET A C 1
ATOM 999 O O . MET A 1 129 ? -0.786 -4.693 3.841 1.00 98.38 129 MET A O 1
ATOM 1003 N N . ALA A 1 130 ? -1.041 -6.913 3.620 1.00 98.19 130 ALA A N 1
ATOM 1004 C CA . ALA A 1 130 ? -1.663 -7.096 4.930 1.00 98.19 130 ALA A CA 1
ATOM 1005 C C . ALA A 1 130 ? -0.692 -6.753 6.073 1.00 98.19 130 ALA A C 1
ATOM 1007 O O . ALA A 1 130 ? -1.061 -6.025 6.996 1.00 98.19 130 ALA A O 1
ATOM 1008 N N . GLY A 1 131 ? 0.563 -7.208 5.979 1.00 97.88 131 GLY A N 1
ATOM 1009 C CA . GLY A 1 131 ? 1.618 -6.849 6.930 1.00 97.88 131 GLY A CA 1
ATOM 1010 C C . GLY A 1 131 ? 1.901 -5.343 6.952 1.00 97.88 131 GLY A C 1
ATOM 1011 O O . GLY A 1 131 ? 1.975 -4.737 8.019 1.00 97.88 131 GLY A O 1
ATOM 1012 N N . ILE A 1 132 ? 1.974 -4.714 5.778 1.00 97.81 132 ILE A N 1
ATOM 1013 C CA . ILE A 1 132 ? 2.138 -3.260 5.637 1.00 97.81 132 ILE A CA 1
ATOM 1014 C C . ILE A 1 132 ? 0.967 -2.499 6.278 1.00 97.81 132 ILE A C 1
ATOM 1016 O O . ILE A 1 132 ? 1.188 -1.522 6.994 1.00 97.81 132 ILE A O 1
ATOM 1020 N N . ALA A 1 133 ? -0.273 -2.930 6.035 1.00 97.56 133 ALA A N 1
ATOM 1021 C CA . ALA A 1 133 ? -1.466 -2.300 6.596 1.00 97.56 133 ALA A CA 1
ATOM 1022 C C . ALA A 1 133 ? -1.484 -2.381 8.122 1.00 97.56 133 ALA A C 1
ATOM 1024 O O . ALA A 1 133 ? -1.791 -1.387 8.779 1.00 97.56 133 ALA A O 1
ATOM 1025 N N . LEU A 1 134 ? -1.096 -3.526 8.692 1.00 96.69 134 LEU A N 1
ATOM 1026 C CA . LEU A 1 134 ? -0.957 -3.674 10.137 1.00 96.69 134 LEU A CA 1
ATOM 1027 C C . LEU A 1 134 ? 0.026 -2.645 10.712 1.00 96.69 134 LEU A C 1
ATOM 1029 O O . LEU A 1 134 ? -0.356 -1.881 11.598 1.00 96.69 134 LEU A O 1
ATOM 1033 N N . VAL A 1 135 ? 1.241 -2.569 10.154 1.00 95.31 135 VAL A N 1
ATOM 1034 C CA . VAL A 1 135 ? 2.278 -1.615 10.587 1.00 95.31 135 VAL A CA 1
ATOM 1035 C C . VAL A 1 135 ? 1.763 -0.176 10.530 1.00 95.31 135 VAL A C 1
ATOM 1037 O O . VAL A 1 135 ? 1.959 0.599 11.464 1.00 95.31 135 VAL A O 1
ATOM 1040 N N . TRP A 1 136 ? 1.060 0.198 9.460 1.00 95.44 136 TRP A N 1
ATOM 1041 C CA . TRP A 1 136 ? 0.541 1.557 9.316 1.00 95.44 136 TRP A CA 1
ATOM 1042 C C . TRP A 1 136 ? -0.625 1.882 10.247 1.00 95.44 136 TRP A C 1
ATOM 1044 O O . TRP A 1 136 ? -0.741 3.020 10.703 1.00 95.44 136 TRP A O 1
ATOM 1054 N N . LEU A 1 137 ? -1.481 0.910 10.558 1.00 94.94 137 LEU A N 1
ATOM 1055 C CA . LEU A 1 137 ? -2.535 1.087 11.554 1.00 94.94 137 LEU A CA 1
ATOM 1056 C C . LEU A 1 137 ? -1.959 1.199 12.975 1.00 94.94 137 LEU A C 1
ATOM 1058 O O . LEU A 1 137 ? -2.552 1.867 13.821 1.00 94.94 137 LEU A O 1
ATOM 1062 N N . GLU A 1 138 ? -0.823 0.562 13.259 1.00 93.38 138 GLU A N 1
ATOM 1063 C CA . GLU A 1 138 ? -0.092 0.740 14.521 1.00 93.38 138 GLU A CA 1
ATOM 1064 C C . GLU A 1 138 ? 0.593 2.109 14.590 1.00 93.38 138 GLU A C 1
ATOM 1066 O O . GLU A 1 138 ? 0.494 2.792 15.608 1.00 93.38 138 GLU A O 1
ATOM 1071 N N . ALA A 1 139 ? 1.215 2.547 13.492 1.00 91.56 139 ALA A N 1
ATOM 1072 C CA . ALA A 1 139 ? 1.847 3.860 13.398 1.00 91.56 139 ALA A CA 1
ATOM 1073 C C . ALA A 1 139 ? 0.833 5.018 13.491 1.00 91.56 139 ALA A C 1
ATOM 1075 O O . ALA A 1 139 ? 1.147 6.056 14.068 1.00 91.56 139 ALA A O 1
ATOM 1076 N N . ARG A 1 140 ? -0.403 4.821 12.996 1.00 92.56 140 ARG A N 1
ATOM 1077 C CA . ARG A 1 140 ? -1.475 5.836 12.944 1.00 92.56 140 ARG A CA 1
ATOM 1078 C C . ARG A 1 140 ? -2.714 5.426 13.759 1.00 92.56 140 ARG A C 1
ATOM 1080 O O . ARG A 1 140 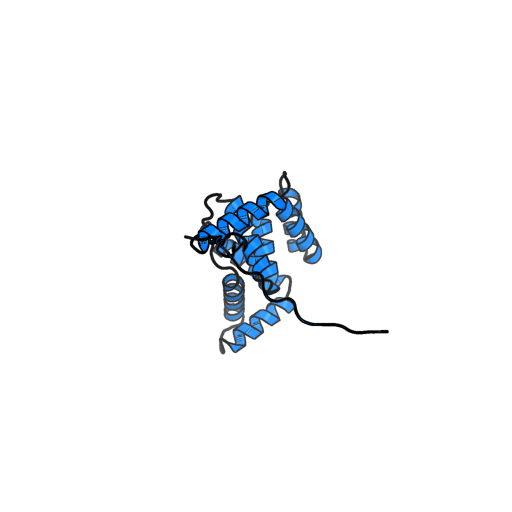? -3.756 5.124 13.162 1.00 92.56 140 ARG A O 1
ATOM 1087 N N . PRO A 1 141 ? -2.686 5.490 15.105 1.00 91.31 141 PRO A N 1
ATOM 1088 C CA . PRO A 1 141 ? -3.800 5.036 15.946 1.00 91.31 141 PRO A CA 1
ATOM 1089 C C . PRO A 1 141 ? -5.140 5.701 15.610 1.00 91.31 141 PRO A C 1
ATOM 1091 O O . PRO A 1 141 ? -6.176 5.045 15.555 1.00 91.31 141 PRO A O 1
ATOM 1094 N N . TRP A 1 142 ? -5.120 6.995 15.290 1.00 92.56 142 TRP A N 1
ATOM 1095 C CA . TRP A 1 142 ? -6.320 7.750 14.924 1.00 92.56 142 TRP A CA 1
ATOM 1096 C C . TRP A 1 142 ? -6.967 7.260 13.616 1.00 92.56 142 TRP A C 1
ATOM 1098 O O . TRP A 1 142 ? -8.188 7.323 13.476 1.00 92.56 142 TRP A O 1
ATOM 1108 N N . ARG A 1 143 ? -6.176 6.757 12.654 1.00 91.94 143 ARG A N 1
ATOM 1109 C CA . ARG A 1 143 ? -6.693 6.107 11.437 1.00 91.94 143 ARG A CA 1
ATOM 1110 C C . ARG A 1 143 ? -7.223 4.722 11.757 1.00 91.94 143 ARG A C 1
ATOM 1112 O O . ARG A 1 143 ? -8.285 4.365 11.251 1.00 91.94 143 ARG A O 1
ATOM 1119 N N . ALA A 1 144 ? -6.514 3.972 12.598 1.00 93.06 144 ALA A N 1
ATOM 1120 C CA . ALA A 1 144 ? -6.976 2.664 13.030 1.00 93.06 144 ALA A CA 1
ATOM 1121 C C . ALA A 1 144 ? -8.351 2.755 13.682 1.00 93.06 144 ALA A C 1
ATOM 1123 O O . ALA A 1 144 ? -9.265 2.072 13.240 1.00 93.06 144 ALA A O 1
ATOM 1124 N N . GLU A 1 145 ? -8.556 3.698 14.600 1.00 95.62 145 GLU A N 1
ATOM 1125 C CA . GLU A 1 145 ? -9.868 3.923 15.200 1.00 95.62 145 GLU A CA 1
ATOM 1126 C C . GLU A 1 145 ? -10.976 4.192 14.173 1.00 95.62 145 GLU A C 1
ATOM 1128 O O . GLU A 1 145 ? -12.108 3.759 14.372 1.00 95.62 145 GLU A O 1
ATOM 1133 N N . GLN A 1 146 ? -10.695 4.927 13.091 1.00 95.25 146 GLN A N 1
ATOM 1134 C CA . GLN A 1 146 ? -11.700 5.213 12.060 1.00 95.25 146 GLN A CA 1
ATOM 1135 C C . GLN A 1 146 ? -12.132 3.942 11.326 1.00 95.25 146 GLN A C 1
ATOM 1137 O O . GLN A 1 146 ? -13.330 3.732 11.125 1.00 95.25 146 GLN A O 1
ATOM 1142 N N . TRP A 1 147 ? -11.167 3.105 10.945 1.00 95.81 147 TRP A N 1
ATOM 1143 C CA . TRP A 1 147 ? -11.425 1.838 10.266 1.00 95.81 147 TRP A CA 1
ATOM 1144 C C . TRP A 1 147 ? -12.069 0.814 11.200 1.00 95.81 147 TRP A C 1
ATOM 1146 O O . TRP A 1 147 ? -13.094 0.232 10.857 1.00 95.81 147 TRP A O 1
ATOM 1156 N N . GLU A 1 148 ? -11.548 0.661 12.415 1.00 95.56 148 GLU A N 1
ATOM 1157 C CA . GLU A 1 148 ? -12.101 -0.242 13.425 1.00 95.56 148 GLU A CA 1
ATOM 1158 C C . GLU A 1 148 ? -13.532 0.145 13.807 1.00 95.56 148 GLU A C 1
ATOM 1160 O O . GLU A 1 148 ? -14.397 -0.720 13.880 1.00 95.56 148 GLU A O 1
ATOM 1165 N N . LYS A 1 149 ? -13.840 1.440 13.975 1.00 96.12 149 LYS A N 1
ATOM 1166 C CA . LYS A 1 149 ? -15.219 1.895 14.236 1.00 96.12 149 LYS A CA 1
ATOM 1167 C C . LYS A 1 149 ? -16.164 1.573 13.079 1.00 96.12 149 LYS A C 1
ATOM 1169 O O . LYS A 1 149 ? -17.331 1.293 13.344 1.00 96.12 149 LYS A O 1
ATOM 1174 N N . ALA A 1 150 ? -15.704 1.644 11.829 1.00 93.94 150 ALA A N 1
ATOM 1175 C CA . ALA A 1 150 ? -16.515 1.256 10.675 1.00 93.94 150 ALA A CA 1
ATOM 1176 C C . ALA A 1 150 ? -16.802 -0.254 10.700 1.00 93.94 150 ALA A C 1
ATOM 1178 O O . ALA A 1 150 ? -17.964 -0.652 10.706 1.00 93.94 150 ALA A O 1
ATOM 1179 N N . VAL A 1 151 ? -15.760 -1.068 10.871 1.00 96.19 151 VAL A N 1
ATOM 1180 C CA . VAL A 1 151 ? -15.859 -2.530 10.989 1.00 96.19 151 VAL A CA 1
ATOM 1181 C C . VAL A 1 151 ? -16.758 -2.954 12.149 1.00 96.19 151 VAL A C 1
ATOM 1183 O O . VAL A 1 151 ? -17.621 -3.805 11.973 1.00 96.19 151 VAL A O 1
ATOM 1186 N N . CYS A 1 152 ? -16.623 -2.343 13.328 1.00 95.69 152 CYS A N 1
ATOM 1187 C CA . CYS A 1 152 ? -17.457 -2.648 14.494 1.00 95.69 152 CYS A CA 1
ATOM 1188 C C . CYS A 1 152 ? -18.953 -2.439 14.238 1.00 95.69 152 CYS A C 1
ATOM 1190 O O . CYS A 1 152 ? -19.776 -3.133 14.832 1.00 95.69 152 CYS A O 1
ATOM 1192 N N . ARG A 1 153 ? -19.319 -1.460 13.398 1.00 96.12 153 ARG A N 1
ATOM 1193 C CA . ARG A 1 153 ? -20.723 -1.195 13.048 1.00 96.12 153 ARG A CA 1
ATOM 1194 C C . ARG A 1 153 ? -21.283 -2.277 12.132 1.00 96.12 153 ARG A C 1
ATOM 1196 O O . ARG A 1 153 ? -22.449 -2.627 12.267 1.00 96.12 153 ARG A O 1
ATOM 1203 N N . GLU A 1 154 ? -20.460 -2.787 11.225 1.00 95.31 154 GLU A N 1
ATOM 1204 C CA . GLU A 1 154 ? -20.831 -3.829 10.262 1.00 95.31 154 GLU A CA 1
ATOM 1205 C C . GLU A 1 154 ? -20.762 -5.238 10.877 1.00 95.31 154 GLU A C 1
ATOM 1207 O O . GLU A 1 154 ? -21.515 -6.130 10.488 1.00 95.31 154 GLU A O 1
ATOM 1212 N N . HIS A 1 155 ? -19.911 -5.425 11.888 1.00 94.69 155 HIS A N 1
ATOM 1213 C CA . HIS A 1 155 ? -19.637 -6.708 12.533 1.00 94.69 155 HIS A CA 1
ATOM 1214 C C . HIS A 1 155 ? -19.692 -6.604 14.070 1.00 94.69 155 HIS A C 1
ATOM 1216 O O . HIS A 1 155 ? -18.654 -6.640 14.743 1.00 94.69 155 HIS A O 1
ATOM 1222 N N . PRO A 1 156 ? -20.892 -6.480 14.665 1.00 92.94 156 PRO A N 1
ATOM 1223 C CA . PRO A 1 156 ? -21.031 -6.412 16.115 1.00 92.94 156 PRO A CA 1
ATOM 1224 C C . PRO A 1 156 ? -20.573 -7.717 16.788 1.00 92.94 156 PRO A C 1
ATOM 1226 O O . PRO A 1 156 ? -20.880 -8.813 16.324 1.00 92.94 156 PRO A O 1
ATOM 1229 N N . GLY A 1 157 ? -19.871 -7.598 17.920 1.00 93.88 157 GLY A N 1
ATOM 1230 C CA . GLY A 1 157 ? -19.461 -8.739 18.754 1.00 93.88 157 GLY A CA 1
ATOM 1231 C C . GLY A 1 157 ? -18.078 -9.328 18.453 1.00 93.88 157 GLY A C 1
ATOM 1232 O O . GLY A 1 157 ? -17.670 -10.266 19.136 1.00 93.88 157 GLY A O 1
ATOM 1233 N N . LEU A 1 158 ? -17.339 -8.781 17.484 1.00 96.19 158 LEU A N 1
ATOM 1234 C CA . LEU A 1 158 ? -15.937 -9.141 17.262 1.00 96.19 158 LEU A CA 1
ATOM 1235 C C . LEU A 1 158 ? -15.031 -8.628 18.396 1.00 96.19 158 LEU A C 1
ATOM 1237 O O . LEU A 1 158 ? -15.249 -7.549 18.951 1.00 96.19 158 LEU A O 1
ATOM 1241 N N . SER A 1 159 ? -13.985 -9.390 18.723 1.00 96.38 159 SER A N 1
ATOM 1242 C CA . SER A 1 159 ? -12.920 -8.950 19.632 1.00 96.38 159 SER A CA 1
ATOM 1243 C C . SER A 1 159 ? -12.026 -7.892 18.975 1.00 96.38 159 SER A C 1
ATOM 1245 O O . SER A 1 159 ? -11.983 -7.777 17.752 1.00 96.38 159 SER A O 1
ATOM 1247 N N . GLY A 1 160 ? -11.241 -7.150 19.766 1.00 92.75 160 GLY A N 1
ATOM 1248 C CA . GLY A 1 160 ? -10.333 -6.122 19.233 1.00 92.75 160 GLY A CA 1
ATOM 1249 C C . GLY A 1 160 ? -9.360 -6.644 18.165 1.00 92.75 160 GLY A C 1
ATOM 1250 O O . GLY A 1 160 ? -9.163 -5.994 17.142 1.00 92.75 160 GLY A O 1
ATOM 1251 N N . SER A 1 161 ? -8.812 -7.852 18.338 1.00 93.88 161 SER A N 1
ATOM 1252 C CA . SER A 1 161 ? -7.925 -8.461 17.336 1.00 93.88 161 SER A CA 1
ATOM 1253 C C . SER A 1 161 ? -8.666 -8.868 16.058 1.00 93.88 161 SER A C 1
ATOM 1255 O O . SER A 1 161 ? -8.135 -8.693 14.963 1.00 93.88 161 SER A O 1
ATOM 1257 N N . GLN A 1 162 ? -9.904 -9.355 16.174 1.00 97.25 162 GLN A N 1
ATOM 1258 C CA . GLN A 1 162 ? -10.752 -9.670 15.021 1.00 97.25 162 GLN A CA 1
ATOM 1259 C C . GLN A 1 162 ? -11.168 -8.404 14.263 1.00 97.25 162 GLN A C 1
ATOM 1261 O O . GLN A 1 162 ? -11.170 -8.403 13.036 1.00 97.25 162 GLN A O 1
ATOM 1266 N N . ILE A 1 163 ? -11.466 -7.318 14.981 1.00 97.06 163 ILE A N 1
ATOM 1267 C CA . ILE A 1 163 ? -11.776 -6.010 14.394 1.00 97.06 163 ILE A CA 1
ATOM 1268 C C . ILE A 1 163 ? -10.562 -5.477 13.626 1.00 97.06 163 ILE A C 1
ATOM 1270 O O . ILE A 1 163 ? -10.712 -5.047 12.485 1.00 97.06 163 ILE A O 1
ATOM 1274 N N . ARG A 1 164 ? -9.353 -5.557 14.201 1.00 96.06 164 ARG A N 1
ATOM 1275 C CA . ARG A 1 164 ? -8.112 -5.147 13.523 1.00 96.06 164 ARG A CA 1
ATOM 1276 C C . ARG A 1 164 ? -7.870 -5.948 12.243 1.00 96.06 164 ARG A C 1
ATOM 1278 O O . ARG A 1 164 ? -7.557 -5.357 11.213 1.00 96.06 164 ARG A O 1
ATOM 1285 N N . ALA A 1 165 ? -8.043 -7.269 12.290 1.00 96.69 165 ALA A N 1
ATOM 1286 C CA . ALA A 1 165 ? -7.911 -8.123 11.111 1.00 96.69 165 ALA A CA 1
ATOM 1287 C C . ALA A 1 165 ? -8.937 -7.755 10.026 1.00 96.69 165 ALA A C 1
ATOM 1289 O O . ALA A 1 165 ? -8.572 -7.561 8.870 1.00 96.69 165 ALA A O 1
ATOM 1290 N N . LYS A 1 166 ? -10.201 -7.551 10.411 1.00 97.75 166 LYS A N 1
ATOM 1291 C CA . LYS A 1 166 ? -11.261 -7.118 9.492 1.00 97.75 166 LYS A CA 1
ATOM 1292 C C . LYS A 1 166 ? -11.030 -5.719 8.921 1.00 97.75 166 LYS A C 1
ATOM 1294 O O . LYS A 1 166 ? -11.362 -5.479 7.768 1.00 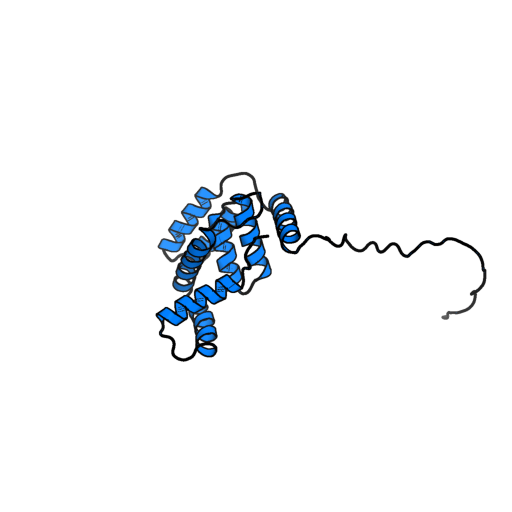97.75 166 LYS A O 1
ATOM 1299 N N . ALA A 1 167 ? -10.421 -4.811 9.680 1.00 97.31 167 ALA A N 1
ATOM 1300 C CA . ALA A 1 167 ? -10.025 -3.499 9.174 1.00 97.31 167 ALA A CA 1
ATOM 1301 C C . ALA A 1 167 ? -8.953 -3.615 8.084 1.00 97.31 167 ALA A C 1
ATOM 1303 O O . ALA A 1 167 ? -9.039 -2.923 7.074 1.00 97.31 167 ALA A O 1
ATOM 1304 N N . ILE A 1 168 ? -7.975 -4.511 8.257 1.00 98.19 168 ILE A N 1
ATOM 1305 C CA . ILE A 1 168 ? -6.967 -4.800 7.228 1.00 98.19 168 ILE A CA 1
ATOM 1306 C C . ILE A 1 168 ? -7.634 -5.376 5.976 1.00 98.19 168 ILE A C 1
ATOM 1308 O O . ILE A 1 168 ? -7.373 -4.882 4.882 1.00 98.19 168 ILE A O 1
ATOM 1312 N N . GLU A 1 169 ? -8.517 -6.367 6.125 1.00 97.69 169 GLU A N 1
ATOM 1313 C CA . GLU A 1 169 ? -9.283 -6.927 5.002 1.00 97.69 169 GLU A CA 1
ATOM 1314 C C . GLU A 1 169 ? -10.049 -5.827 4.251 1.00 97.69 169 GLU A C 1
ATOM 1316 O O . GLU A 1 169 ? -9.861 -5.676 3.046 1.00 97.69 169 GLU A O 1
ATOM 1321 N N . ALA A 1 170 ? -10.797 -4.980 4.965 1.00 96.25 170 ALA A N 1
ATOM 1322 C CA . ALA A 1 170 ? -11.564 -3.883 4.375 1.00 96.25 170 ALA A CA 1
ATOM 1323 C C . ALA A 1 170 ? -10.684 -2.857 3.636 1.00 96.25 170 ALA A C 1
ATOM 1325 O O . ALA A 1 170 ? -11.069 -2.360 2.579 1.00 96.25 170 ALA A O 1
ATOM 1326 N N . ILE A 1 171 ? -9.486 -2.546 4.149 1.00 97.12 171 ILE A N 1
ATOM 1327 C CA . ILE A 1 171 ? -8.514 -1.689 3.450 1.00 97.12 171 ILE A CA 1
ATOM 1328 C C . ILE A 1 171 ? -8.078 -2.350 2.140 1.00 97.12 171 ILE A C 1
ATOM 1330 O O . ILE A 1 171 ? -8.079 -1.701 1.093 1.00 97.12 171 ILE A O 1
ATOM 1334 N N . LEU A 1 172 ? -7.718 -3.635 2.173 1.00 97.00 172 LEU A N 1
ATOM 1335 C CA . LEU A 1 172 ? -7.228 -4.351 0.994 1.00 97.00 172 LEU A CA 1
ATOM 1336 C C . LEU A 1 172 ? -8.320 -4.605 -0.050 1.00 97.00 172 LEU A C 1
ATOM 1338 O O . LEU A 1 172 ? -8.012 -4.625 -1.240 1.00 97.00 172 LEU A O 1
ATOM 1342 N N . GLU A 1 173 ? -9.579 -4.739 0.362 1.00 95.38 173 GLU A N 1
ATOM 1343 C CA . GLU A 1 173 ? -10.735 -4.843 -0.536 1.00 95.38 173 GLU A CA 1
ATOM 1344 C C . GLU A 1 173 ? -10.926 -3.585 -1.396 1.00 95.38 173 GLU A C 1
ATOM 1346 O O . GLU A 1 173 ? -11.433 -3.672 -2.515 1.00 95.38 173 GLU A O 1
ATOM 1351 N N . THR A 1 174 ? -10.449 -2.418 -0.943 1.00 94.88 174 THR A N 1
ATOM 1352 C CA . THR A 1 174 ? -10.451 -1.199 -1.774 1.00 94.88 174 THR A CA 1
ATOM 1353 C C . THR A 1 174 ? -9.459 -1.259 -2.942 1.00 94.88 174 THR A C 1
ATOM 1355 O O . THR A 1 174 ? -9.560 -0.459 -3.879 1.00 94.88 174 THR A O 1
ATOM 1358 N N . ILE A 1 175 ? -8.518 -2.212 -2.915 1.00 96.56 175 ILE A N 1
ATOM 1359 C CA . ILE A 1 175 ? -7.472 -2.403 -3.921 1.00 96.56 175 ILE A CA 1
ATOM 1360 C C . ILE A 1 175 ? -7.755 -3.701 -4.698 1.00 96.56 175 ILE A C 1
ATOM 1362 O O . ILE A 1 175 ? -7.301 -4.786 -4.304 1.00 96.56 175 ILE A O 1
ATOM 1366 N N . PRO A 1 176 ? -8.490 -3.623 -5.824 1.00 93.56 176 PRO A N 1
ATOM 1367 C CA . PRO A 1 176 ? -8.873 -4.809 -6.577 1.00 93.56 176 PRO A CA 1
ATOM 1368 C C . PRO A 1 176 ? -7.644 -5.524 -7.162 1.00 93.56 176 PRO A C 1
ATOM 1370 O O . PRO A 1 176 ? -6.708 -4.855 -7.618 1.00 93.56 176 PRO A O 1
ATOM 1373 N N . PRO A 1 177 ? -7.644 -6.869 -7.217 1.00 93.44 177 PRO A N 1
ATOM 1374 C CA . PRO A 1 177 ? -6.554 -7.635 -7.813 1.00 93.44 177 PRO A CA 1
ATOM 1375 C C . PRO A 1 177 ? -6.322 -7.301 -9.272 1.00 93.44 177 PRO A C 1
ATOM 1377 O O . PRO A 1 177 ? -7.246 -6.925 -9.995 1.00 93.44 177 PRO A O 1
ATOM 1380 N N . LEU A 1 178 ? -5.060 -7.414 -9.683 1.00 91.75 178 LEU A N 1
ATOM 1381 C CA . LEU A 1 178 ? -4.654 -7.276 -11.076 1.00 91.75 178 LEU A CA 1
ATOM 1382 C C . LEU A 1 178 ? -4.397 -8.678 -11.632 1.00 91.75 178 LEU A C 1
ATOM 1384 O O . LEU A 1 178 ? -3.284 -9.197 -11.567 1.00 91.75 178 LEU A O 1
ATOM 1388 N N . LYS A 1 179 ? -5.470 -9.317 -12.100 1.00 87.88 179 LYS A N 1
ATOM 1389 C CA . LYS A 1 179 ? -5.474 -10.665 -12.679 1.00 87.88 179 LYS A CA 1
ATOM 1390 C C . LYS A 1 179 ? -6.445 -10.699 -13.878 1.00 87.88 179 LYS A C 1
ATOM 1392 O O . LYS A 1 179 ? -7.397 -9.911 -13.841 1.00 87.88 179 LYS A O 1
ATOM 1397 N N . PRO A 1 180 ? -6.189 -11.537 -14.905 1.00 84.62 180 PRO A N 1
ATOM 1398 C CA . PRO A 1 180 ? -7.100 -11.752 -16.035 1.00 84.62 180 PRO A CA 1
ATOM 1399 C C . PRO A 1 180 ? -8.496 -12.229 -15.625 1.00 84.62 180 PRO A C 1
ATOM 1401 O O . PRO A 1 180 ? -8.605 -12.905 -14.574 1.00 84.62 180 PRO A O 1
#

Secondary structure (DSSP, 8-state):
-----------------------PPP---S-HHHHHHHHHHHHHHHHPPSS--HHHHHHHHHHHHTT-HHHHHHHHHHHHHTT-HHHHHHHHHHHHHTT-HHHHHHHHHHHHHHH-TT----TTHHHHHHHHHHHHHHH-HHHHHHHHHHHHHHSTT--HHHHHHHHHHHHHHTS-----

Organism: NCBI:txid68203

Radius of gyration: 24.35 Å; chains: 1; bounding box: 52×66×72 Å

pLDDT: mean 85.07, std 20.52, range [31.64, 98.38]

Foldseek 3Di:
DDDDDDDDDDDDDDDDPDDPPPPDPPPPPDDPLVVLLVVLVVVCVVQADADALVVLQVVLVVCLVVLNNVSSLVSLVSRVSNLNLLSLLLQLLVCLLVVVLVRSQSSNQSSQCSVPVVQARDPCSLVSSLVSNLSVCVSPVVSVCVLLVVQCVVDPPDDPVRSSSVSSVSSCVSHDGNHD

Sequence (180 aa):
MLLGLVLLVAKLVDDSTAKPTETGPPVVTGPPWENRVESARHFMKLHLTSGTGDEHYQEAQRRLATGMEAIADESIKRASHYGHHQALLHLAVIHAMEKESDRARWAFDTAVLVVNPAGTEPDDFRPTMAGIALVWLEARPWRAEQWEKAVCREHPGLSGSQIRAKAIEAILETIPPLKP